Protein AF-A0A7S1E679-F1 (afdb_monomer_lite)

Radius of gyration: 17.26 Å; chains: 1; bounding box: 41×50×43 Å

Foldseek 3Di:
DQWPDWDAPPPNQKIKTWGAFQNDIWIFMKGWDFDDPPFTKIWIATPDTWGKTKMWGWDDPDPPDTDIDIDMDTDDDVVQCVQDPVRPVVVVCCCPVQVPVLVVQLVVLQVVLVVCVVVVNNVSNVVSNVVSVVSVVVNNVVRNDRPPPPDD

Secondary structure (DSSP, 8-state):
--EEEEEEEGGGTEEEEEEEETTEEEEEEEEEEEE-SSSEEEEEEEEEES-EEEEEEEEESSSS-EEEEEEEEE---HHHHHHSTTHHHHHHHHIIIIIIHHHHHHHHHHHHHHHHHHTT-HHHHHHHHHHHHHHHHHHHHHHHS-------

Sequence (152 aa):
PWLSSVAYLDAGRESEWTLNVRGVKFSWRAVSDIIQKPYKGIRWESISGLKNMGIVEFEPLDESICIMKVRMTLVAPRILANLFPGASVFLEKFLQDKLLKWSLEMFRDVVKGDLALEKGDVELGDALFSAAEGKANAIEATLSIPDMNIGG

pLDDT: mean 83.3, std 13.18, range [32.56, 96.44]

InterPro domains:
  IPR023393 START-like domain superfamily [G3DSA:3.30.530.20] (1-114)
  IPR047137 Polyketide cyclase/dehydrase-like ORF3 [PTHR33824] (1-114)

Structure (mmCIF, N/CA/C/O backbone):
data_AF-A0A7S1E679-F1
#
_entry.id   AF-A0A7S1E679-F1
#
loop_
_atom_site.group_PDB
_atom_site.id
_atom_site.type_symbol
_atom_site.label_atom_id
_atom_site.label_alt_id
_atom_site.label_comp_id
_atom_site.label_asym_id
_atom_site.label_entity_id
_atom_site.label_seq_id
_atom_site.pdbx_PDB_ins_code
_atom_site.Cartn_x
_atom_site.Cartn_y
_atom_site.Cartn_z
_atom_site.occupancy
_atom_site.B_iso_or_equiv
_atom_site.auth_seq_id
_atom_site.auth_comp_id
_atom_site.auth_asym_id
_atom_site.auth_atom_id
_atom_site.pdbx_PDB_model_num
ATOM 1 N N . PRO A 1 1 ? -8.356 2.776 -9.887 1.00 53.88 1 PRO A N 1
ATOM 2 C CA . PRO A 1 1 ? -7.351 2.421 -8.859 1.00 53.88 1 PRO A CA 1
ATOM 3 C C . PRO A 1 1 ? -5.925 2.315 -9.434 1.00 53.88 1 PRO A C 1
ATOM 5 O O . PRO A 1 1 ? -5.696 1.603 -10.404 1.00 53.88 1 PRO A O 1
ATOM 8 N N . TRP A 1 2 ? -4.954 2.991 -8.808 1.00 62.78 2 TRP A N 1
ATOM 9 C CA . TRP A 1 2 ? -3.545 3.028 -9.239 1.00 62.78 2 TRP A CA 1
ATOM 10 C C . TRP A 1 2 ? -2.828 1.664 -9.237 1.00 62.78 2 TRP A C 1
ATOM 12 O O . TRP A 1 2 ? -1.912 1.426 -10.027 1.00 62.78 2 TRP A O 1
ATOM 22 N N . LEU A 1 3 ? -3.266 0.747 -8.373 1.00 69.56 3 LEU A N 1
ATOM 23 C CA . LEU A 1 3 ? -2.978 -0.676 -8.494 1.00 69.56 3 LEU A CA 1
ATOM 24 C C . LEU A 1 3 ? -3.980 -1.289 -9.465 1.00 69.56 3 LEU A C 1
ATOM 26 O O . LEU A 1 3 ? -5.170 -1.375 -9.177 1.00 69.56 3 LEU A O 1
ATOM 30 N N . SER A 1 4 ? -3.479 -1.735 -10.609 1.00 63.91 4 SER A N 1
ATOM 31 C CA . SER A 1 4 ? -4.305 -2.347 -11.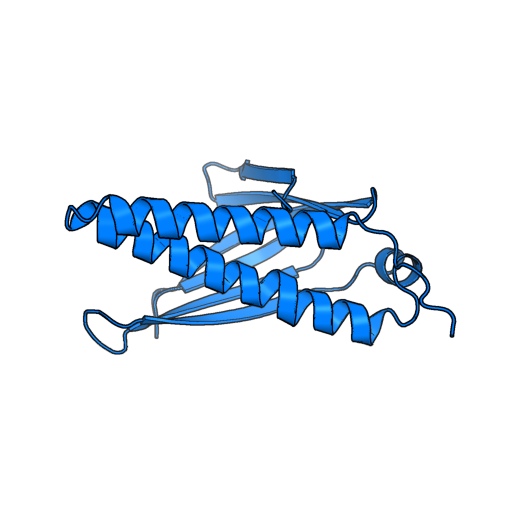652 1.00 63.91 4 SER A CA 1
ATOM 32 C C . SER A 1 4 ? -4.788 -3.758 -11.302 1.00 63.91 4 SER A C 1
ATOM 34 O O . SER A 1 4 ? -5.771 -4.215 -11.874 1.00 63.91 4 SER A O 1
ATOM 36 N N . SER A 1 5 ? -4.109 -4.457 -10.386 1.00 77.00 5 SER A N 1
ATOM 37 C CA . SER A 1 5 ? -4.545 -5.761 -9.875 1.00 77.00 5 SER A CA 1
ATOM 38 C C . SER A 1 5 ? -3.825 -6.116 -8.577 1.00 77.00 5 SER A C 1
ATOM 40 O O . SER A 1 5 ? -2.627 -5.842 -8.443 1.00 77.00 5 SER A O 1
ATOM 42 N N . VAL A 1 6 ? -4.551 -6.777 -7.674 1.00 80.56 6 VAL A N 1
ATOM 43 C CA . VAL A 1 6 ? -4.021 -7.502 -6.515 1.00 80.56 6 VAL A CA 1
ATOM 44 C C . VAL A 1 6 ? -4.647 -8.893 -6.525 1.00 80.56 6 VAL A C 1
ATOM 46 O O . VAL A 1 6 ? -5.870 -9.014 -6.518 1.00 80.56 6 VAL A O 1
ATOM 49 N N . ALA A 1 7 ? -3.824 -9.937 -6.568 1.00 81.75 7 ALA A N 1
ATOM 50 C CA . ALA A 1 7 ? -4.276 -11.324 -6.541 1.00 81.75 7 ALA A CA 1
ATOM 51 C C . ALA A 1 7 ? -3.573 -12.089 -5.420 1.00 81.75 7 ALA A C 1
ATOM 53 O O . ALA A 1 7 ? -2.362 -11.974 -5.254 1.00 81.75 7 ALA A O 1
ATOM 54 N N . TYR A 1 8 ? -4.323 -12.888 -4.667 1.00 83.12 8 TYR A N 1
ATOM 55 C CA . TYR A 1 8 ? -3.760 -13.777 -3.655 1.00 83.12 8 TYR A CA 1
ATOM 56 C C . TYR A 1 8 ? -3.411 -15.125 -4.289 1.00 83.12 8 TYR A C 1
ATOM 58 O O . TYR A 1 8 ? -4.228 -15.725 -4.986 1.00 83.12 8 TYR A O 1
ATOM 66 N N . LEU A 1 9 ? -2.191 -15.593 -4.045 1.00 83.31 9 LEU A N 1
ATOM 67 C CA . LEU A 1 9 ? -1.630 -16.839 -4.565 1.00 83.31 9 LEU A CA 1
ATOM 68 C C . LEU A 1 9 ? -1.231 -17.760 -3.401 1.00 83.31 9 LEU A C 1
ATOM 70 O O . LEU A 1 9 ? -1.198 -17.335 -2.246 1.00 83.31 9 LEU A O 1
ATOM 74 N N . ASP A 1 10 ? -0.943 -19.030 -3.706 1.00 79.44 10 ASP A N 1
ATOM 75 C CA . ASP A 1 10 ? -0.481 -20.047 -2.739 1.00 79.44 10 ASP A CA 1
ATOM 76 C C . ASP A 1 10 ? -1.298 -20.059 -1.428 1.00 79.44 10 ASP A C 1
ATOM 78 O O . ASP A 1 10 ? -0.773 -19.884 -0.329 1.00 79.44 10 ASP A O 1
ATOM 82 N N . ALA A 1 11 ? -2.626 -20.178 -1.557 1.00 78.19 11 ALA A N 1
ATOM 83 C CA . ALA A 1 11 ? -3.572 -20.159 -0.435 1.00 78.19 11 ALA A CA 1
ATOM 84 C C . ALA A 1 11 ? -3.476 -18.905 0.468 1.00 78.19 11 ALA A C 1
ATOM 86 O O . ALA A 1 11 ? -3.744 -18.973 1.665 1.00 78.19 11 ALA A O 1
ATOM 87 N N . GLY A 1 12 ? -3.100 -17.757 -0.105 1.00 76.00 12 GLY A N 1
ATOM 88 C CA . GLY A 1 12 ? -3.004 -16.475 0.598 1.00 76.00 12 GLY A CA 1
ATOM 89 C C . GLY A 1 12 ? -1.632 -16.187 1.206 1.00 76.00 12 GLY A C 1
ATOM 90 O O . GLY A 1 12 ? -1.459 -15.139 1.825 1.00 76.00 12 GLY A O 1
ATOM 91 N N . ARG A 1 13 ? -0.648 -17.078 1.020 1.00 81.62 13 ARG A N 1
ATOM 92 C CA . ARG A 1 13 ? 0.733 -16.860 1.483 1.00 81.62 13 ARG A CA 1
ATOM 93 C C . ARG A 1 13 ? 1.491 -15.863 0.610 1.00 81.62 13 ARG A C 1
ATOM 95 O O . ARG A 1 13 ? 2.447 -15.233 1.058 1.00 81.62 13 ARG A O 1
ATOM 102 N N . GLU A 1 14 ? 1.049 -15.717 -0.631 1.00 92.25 14 GLU A N 1
ATOM 103 C CA . GLU A 1 14 ? 1.636 -14.820 -1.605 1.00 92.25 14 GLU A CA 1
ATOM 104 C C . GLU A 1 14 ? 0.608 -13.848 -2.171 1.00 92.25 14 GLU A C 1
ATOM 106 O O . GLU A 1 14 ? -0.589 -14.127 -2.242 1.00 92.25 14 GLU A O 1
ATOM 111 N N . SER A 1 15 ? 1.101 -12.707 -2.632 1.00 92.38 15 SER A N 1
ATOM 112 C CA . SER A 1 15 ? 0.307 -11.696 -3.316 1.00 92.38 15 SER A CA 1
ATOM 113 C C . SER A 1 15 ? 1.010 -11.248 -4.591 1.00 92.38 15 SER A C 1
ATOM 115 O O . SER A 1 15 ? 2.209 -10.979 -4.582 1.00 92.38 15 SER A O 1
ATOM 117 N N . GLU A 1 16 ? 0.276 -11.177 -5.695 1.00 93.62 16 GLU A N 1
ATOM 118 C CA . GLU A 1 16 ? 0.731 -10.598 -6.954 1.00 93.62 16 GLU A CA 1
ATOM 119 C C . GLU A 1 16 ? 0.106 -9.223 -7.143 1.00 93.62 16 GLU A C 1
ATOM 121 O O . GLU A 1 16 ? -1.109 -9.050 -7.046 1.00 93.62 16 GLU A O 1
ATOM 126 N N . TRP A 1 17 ? 0.955 -8.250 -7.442 1.00 91.94 17 TRP A N 1
ATOM 127 C CA . TRP A 1 17 ? 0.585 -6.856 -7.594 1.00 91.94 17 TRP A CA 1
ATOM 128 C C . TRP A 1 17 ? 0.975 -6.387 -8.981 1.00 91.94 17 TRP A C 1
ATOM 130 O O . TRP A 1 17 ? 2.028 -6.756 -9.508 1.00 91.94 17 TRP A O 1
ATOM 140 N N . THR A 1 18 ? 0.138 -5.537 -9.567 1.00 88.38 18 THR A N 1
ATOM 141 C CA . THR A 1 18 ? 0.472 -4.837 -10.804 1.00 88.38 18 THR A CA 1
ATOM 142 C C . THR A 1 18 ? 0.200 -3.346 -10.677 1.00 88.38 18 THR A C 1
ATOM 144 O O . THR A 1 18 ? -0.924 -2.921 -10.413 1.00 88.38 18 THR A O 1
ATOM 147 N N . LEU A 1 19 ? 1.224 -2.558 -10.975 1.00 84.38 19 LEU A N 1
ATOM 148 C CA . LEU A 1 19 ? 1.215 -1.108 -11.075 1.00 84.38 19 LEU A CA 1
ATOM 149 C C . LEU A 1 19 ? 1.372 -0.692 -12.541 1.00 84.38 19 LEU A C 1
ATOM 151 O O . LEU A 1 19 ? 2.225 -1.223 -13.250 1.00 84.38 19 LEU A O 1
ATOM 155 N N . ASN A 1 20 ? 0.592 0.287 -12.986 1.00 82.44 20 ASN A N 1
ATOM 156 C CA . ASN A 1 20 ? 0.776 0.913 -14.292 1.00 82.44 20 ASN A CA 1
ATOM 157 C C . ASN A 1 20 ? 1.211 2.369 -14.099 1.00 82.44 20 ASN A C 1
ATOM 159 O O . ASN A 1 20 ? 0.554 3.118 -13.380 1.00 82.44 20 ASN A O 1
ATOM 163 N N . VAL A 1 21 ? 2.327 2.756 -14.718 1.00 78.00 21 VAL A N 1
ATOM 164 C CA . VAL A 1 21 ? 2.860 4.123 -14.679 1.00 78.00 21 VAL A CA 1
ATOM 165 C C . VAL A 1 21 ? 3.137 4.572 -16.104 1.00 78.00 21 VAL A C 1
ATOM 167 O O . VAL A 1 21 ? 4.000 4.002 -16.768 1.00 78.00 21 VAL A O 1
ATOM 170 N N . ARG A 1 22 ? 2.417 5.591 -16.585 1.00 77.94 22 ARG A N 1
ATOM 171 C CA . ARG A 1 22 ? 2.554 6.139 -17.949 1.00 77.94 22 ARG A CA 1
ATOM 172 C C . ARG A 1 22 ? 2.549 5.054 -19.044 1.00 77.94 22 ARG A C 1
ATOM 174 O O . ARG A 1 22 ? 3.320 5.119 -19.996 1.00 77.94 22 ARG A O 1
ATOM 181 N N . GLY A 1 23 ? 1.714 4.023 -18.888 1.00 79.31 23 GLY A N 1
ATOM 182 C CA . GLY A 1 23 ? 1.612 2.894 -19.822 1.00 79.31 23 GLY A CA 1
ATOM 183 C C . GLY A 1 23 ? 2.665 1.795 -19.630 1.00 79.31 23 GLY A C 1
ATOM 184 O O . GLY A 1 23 ? 2.570 0.745 -20.264 1.00 79.31 23 GLY A O 1
ATOM 185 N N . VAL A 1 24 ? 3.646 1.989 -18.743 1.00 80.50 24 VAL A N 1
ATOM 186 C CA . VAL A 1 24 ? 4.617 0.958 -18.371 1.00 80.50 24 VAL A CA 1
ATOM 187 C C . VAL A 1 24 ? 4.067 0.137 -17.209 1.00 80.50 24 VAL A C 1
ATOM 189 O O . VAL A 1 24 ? 3.793 0.652 -16.123 1.00 80.50 24 VAL A O 1
ATOM 192 N N . LYS A 1 25 ? 3.926 -1.169 -17.443 1.00 86.19 25 LYS A N 1
ATOM 193 C CA . LYS A 1 25 ? 3.450 -2.133 -16.451 1.00 86.19 25 LYS A CA 1
ATOM 194 C C . LYS A 1 25 ? 4.608 -2.651 -15.599 1.00 86.19 25 LYS A C 1
ATOM 196 O O . LYS A 1 25 ? 5.565 -3.226 -16.114 1.00 86.19 25 LYS A O 1
ATOM 201 N N . PHE A 1 26 ? 4.473 -2.507 -14.289 1.00 86.12 26 PHE A N 1
ATOM 202 C CA . PHE A 1 26 ? 5.331 -3.112 -13.279 1.00 86.12 26 PHE A CA 1
ATOM 203 C C . PHE A 1 26 ? 4.528 -4.150 -12.511 1.00 86.12 26 PHE A C 1
ATOM 205 O O . PHE A 1 26 ? 3.429 -3.860 -12.047 1.00 86.12 26 PHE A O 1
ATOM 212 N N . SER A 1 27 ? 5.085 -5.341 -12.332 1.00 91.25 27 SER A N 1
ATOM 213 C CA . SER A 1 27 ? 4.469 -6.381 -11.511 1.00 91.25 27 SER A CA 1
ATOM 214 C C . SER A 1 27 ? 5.476 -6.941 -10.519 1.00 91.25 27 SER A C 1
ATOM 216 O O . SER A 1 27 ? 6.682 -6.959 -10.789 1.00 91.25 27 SER A O 1
ATOM 218 N N . TRP A 1 28 ? 4.990 -7.391 -9.369 1.00 93.62 28 TRP A N 1
ATOM 219 C CA . TRP A 1 28 ? 5.786 -8.132 -8.396 1.00 93.62 28 TRP A CA 1
ATOM 220 C C . TRP A 1 28 ? 4.928 -9.149 -7.659 1.00 93.62 28 TRP A C 1
ATOM 222 O O . TRP A 1 28 ? 3.734 -8.935 -7.457 1.00 93.62 28 TRP A O 1
ATOM 232 N N . ARG A 1 29 ? 5.563 -10.241 -7.227 1.00 96.00 29 ARG A N 1
ATOM 233 C CA . ARG A 1 29 ? 5.008 -11.128 -6.200 1.00 96.00 29 ARG A CA 1
ATOM 234 C C . ARG A 1 29 ? 5.679 -10.835 -4.874 1.00 96.00 29 ARG A C 1
ATOM 236 O O . ARG A 1 29 ? 6.893 -10.624 -4.848 1.00 96.00 29 ARG A O 1
ATOM 243 N N . ALA A 1 30 ? 4.911 -10.840 -3.796 1.00 96.00 30 ALA A N 1
ATOM 244 C CA . ALA A 1 30 ? 5.394 -10.633 -2.441 1.00 96.00 30 ALA A CA 1
ATOM 245 C C . ALA A 1 30 ? 4.849 -11.690 -1.481 1.00 96.00 30 ALA A C 1
ATOM 247 O O . ALA A 1 30 ? 3.704 -12.128 -1.613 1.00 96.00 30 ALA A O 1
ATOM 248 N N . VAL A 1 31 ? 5.675 -12.048 -0.502 1.00 95.25 31 VAL A N 1
ATOM 249 C CA . VAL A 1 31 ? 5.272 -12.802 0.691 1.00 95.25 31 VAL A CA 1
ATOM 250 C C . VAL A 1 31 ? 5.096 -11.805 1.828 1.00 95.25 31 VAL A C 1
ATOM 252 O O . VAL A 1 31 ? 5.860 -10.839 1.916 1.00 95.25 31 VAL A O 1
ATOM 255 N N . SER A 1 32 ? 4.098 -12.044 2.678 1.00 92.56 32 SER A N 1
ATOM 256 C CA . SER A 1 32 ? 3.797 -11.191 3.824 1.00 92.56 32 SER A CA 1
ATOM 257 C C . SER A 1 32 ? 3.749 -11.991 5.119 1.00 92.56 32 SER A C 1
ATOM 259 O O . SER A 1 32 ? 3.103 -13.033 5.182 1.00 92.56 32 SER A O 1
ATOM 261 N N . ASP A 1 33 ? 4.364 -11.450 6.167 1.00 91.75 33 ASP A N 1
ATOM 262 C CA . ASP A 1 33 ? 4.371 -12.017 7.511 1.00 91.75 33 ASP A CA 1
ATOM 263 C C . ASP A 1 33 ? 3.651 -11.091 8.489 1.00 91.75 33 ASP A C 1
ATOM 265 O O . ASP A 1 33 ? 3.862 -9.872 8.499 1.00 91.75 33 ASP A O 1
ATOM 269 N N . ILE A 1 34 ? 2.842 -11.677 9.372 1.00 91.75 34 ILE A N 1
ATOM 270 C CA . ILE A 1 34 ? 2.222 -10.943 10.476 1.00 91.75 34 ILE A CA 1
ATOM 271 C C . ILE A 1 34 ? 3.234 -10.810 11.611 1.00 91.75 34 ILE A C 1
ATOM 273 O O . ILE A 1 34 ? 3.712 -11.795 12.175 1.00 91.75 34 ILE A O 1
ATOM 277 N N . ILE A 1 35 ? 3.512 -9.573 11.997 1.00 92.94 35 ILE A N 1
ATOM 278 C CA . ILE A 1 35 ? 4.336 -9.245 13.154 1.00 92.94 35 ILE A CA 1
ATOM 279 C C . ILE A 1 35 ? 3.436 -9.145 14.379 1.00 92.94 35 ILE A C 1
ATOM 281 O O . ILE A 1 35 ? 2.379 -8.520 14.330 1.00 92.94 35 ILE A O 1
ATOM 285 N N . GLN A 1 36 ? 3.867 -9.752 15.485 1.00 90.19 36 GLN A N 1
ATOM 286 C CA . GLN A 1 36 ? 3.126 -9.746 16.751 1.00 90.19 36 GLN A CA 1
ATOM 287 C C . GLN A 1 36 ? 3.758 -8.846 17.826 1.00 90.19 36 GLN A C 1
ATOM 289 O O . GLN A 1 36 ? 3.072 -8.475 18.774 1.00 90.19 36 GLN A O 1
ATOM 294 N N . LYS A 1 37 ? 5.060 -8.529 17.731 1.00 89.25 37 LYS A N 1
ATOM 295 C CA . LYS A 1 37 ? 5.810 -7.760 18.741 1.00 89.25 37 LYS A CA 1
ATOM 296 C C . LYS A 1 37 ? 6.850 -6.828 18.094 1.00 89.25 37 LYS A C 1
ATOM 298 O O . LYS A 1 37 ? 7.440 -7.231 17.092 1.00 89.25 37 LYS A O 1
ATOM 303 N N . PRO A 1 38 ? 7.149 -5.653 18.690 1.00 84.06 38 PRO A N 1
ATOM 304 C CA . PRO A 1 38 ? 6.485 -5.068 19.866 1.00 84.06 38 PRO A CA 1
ATOM 305 C C . PRO A 1 38 ? 5.061 -4.581 19.564 1.00 84.06 38 PRO A C 1
ATOM 307 O O . PRO A 1 38 ? 4.228 -4.550 20.463 1.00 84.06 38 PRO A O 1
ATOM 310 N N . TYR A 1 39 ? 4.770 -4.301 18.295 1.00 88.50 39 TYR A N 1
ATOM 311 C CA . TYR A 1 39 ? 3.458 -3.902 17.806 1.00 88.50 39 TYR A CA 1
ATOM 312 C C . TYR A 1 39 ? 2.973 -4.871 16.734 1.00 88.50 39 TYR A C 1
ATOM 314 O O . TYR A 1 39 ? 3.776 -5.552 16.087 1.00 88.50 39 TYR A O 1
ATOM 322 N N . LYS A 1 40 ? 1.650 -4.934 16.546 1.00 92.50 40 LYS A N 1
ATOM 323 C CA . LYS A 1 40 ? 1.083 -5.685 15.426 1.00 92.50 40 LYS A CA 1
ATOM 324 C C . LYS A 1 40 ? 1.494 -5.017 14.125 1.00 92.50 40 LYS A C 1
ATOM 326 O O . LYS A 1 40 ? 1.566 -3.793 14.047 1.00 92.50 40 LYS A O 1
ATOM 331 N N . GLY A 1 41 ? 1.743 -5.812 13.101 1.00 93.19 41 GLY A N 1
ATOM 332 C CA . GLY A 1 41 ? 2.163 -5.275 11.822 1.00 93.19 41 GLY A CA 1
ATOM 333 C C . GLY A 1 41 ? 2.158 -6.308 10.720 1.00 93.19 41 GLY A C 1
ATOM 334 O O . GLY A 1 41 ? 1.908 -7.490 10.953 1.00 93.19 41 GLY A O 1
ATOM 335 N N . ILE A 1 42 ? 2.459 -5.843 9.518 1.00 93.06 42 ILE A N 1
ATOM 336 C CA . ILE A 1 42 ? 2.624 -6.683 8.339 1.00 93.06 42 ILE A CA 1
ATOM 337 C C . ILE A 1 42 ? 3.975 -6.324 7.737 1.00 93.06 42 ILE A C 1
ATOM 339 O O . ILE A 1 42 ? 4.203 -5.174 7.356 1.00 93.06 42 ILE A O 1
ATOM 343 N N . ARG A 1 43 ? 4.882 -7.298 7.677 1.00 94.62 43 ARG A N 1
ATOM 344 C CA . ARG A 1 43 ? 6.101 -7.209 6.870 1.00 94.62 43 ARG A CA 1
ATOM 345 C C . ARG A 1 43 ? 5.815 -7.812 5.515 1.00 94.62 43 ARG A C 1
ATOM 347 O O . ARG A 1 43 ? 5.141 -8.831 5.455 1.00 94.62 43 ARG A O 1
ATOM 354 N N . TRP A 1 44 ? 6.370 -7.237 4.462 1.00 94.81 44 TRP A N 1
ATOM 355 C CA . TRP A 1 44 ? 6.357 -7.862 3.148 1.00 94.81 44 TRP A CA 1
ATOM 356 C C . TRP A 1 44 ? 7.722 -7.774 2.479 1.00 94.81 44 TRP A C 1
ATOM 358 O O . TRP A 1 44 ? 8.494 -6.839 2.710 1.00 94.81 44 TRP A O 1
ATOM 368 N N . GLU A 1 45 ? 7.987 -8.734 1.603 1.00 96.44 45 GLU A N 1
ATOM 369 C CA . GLU A 1 45 ? 9.156 -8.738 0.733 1.00 96.44 45 GLU A CA 1
ATOM 370 C C . GLU A 1 45 ? 8.793 -9.287 -0.647 1.00 96.44 45 GLU A C 1
ATOM 372 O O . GLU A 1 45 ? 8.140 -10.324 -0.782 1.00 96.44 45 GLU A O 1
ATOM 377 N N . SER A 1 46 ? 9.223 -8.582 -1.695 1.00 96.25 46 SER A N 1
ATOM 378 C CA . SER A 1 46 ? 9.062 -9.039 -3.068 1.00 96.25 46 SER A CA 1
ATOM 379 C C . SER A 1 46 ? 9.965 -10.240 -3.347 1.00 96.25 46 SER A C 1
ATOM 381 O O . SER A 1 46 ? 11.194 -10.140 -3.289 1.00 96.25 46 SER A O 1
ATOM 383 N N . ILE A 1 47 ? 9.373 -11.346 -3.769 1.00 96.31 47 ILE A N 1
ATOM 384 C CA . ILE A 1 47 ? 10.096 -12.546 -4.192 1.00 96.31 47 ILE A CA 1
ATOM 385 C C . ILE A 1 47 ? 10.404 -12.523 -5.697 1.00 96.31 47 ILE A C 1
ATOM 387 O O . ILE A 1 47 ? 11.398 -13.100 -6.138 1.00 96.31 47 ILE A O 1
ATOM 391 N N . SER A 1 48 ? 9.634 -11.777 -6.498 1.00 94.62 48 SER A N 1
ATOM 392 C CA . SER A 1 48 ? 9.858 -11.627 -7.943 1.00 94.62 48 SER A CA 1
ATOM 393 C C . SER A 1 48 ? 9.420 -10.256 -8.471 1.00 94.62 48 SER A C 1
ATOM 395 O O . SER A 1 48 ? 8.678 -9.535 -7.808 1.00 94.62 48 SER A O 1
ATOM 397 N N . GLY A 1 49 ? 9.883 -9.892 -9.672 1.00 92.88 49 GLY A N 1
ATOM 398 C CA . GLY A 1 49 ? 9.515 -8.637 -10.332 1.00 92.88 49 GLY A CA 1
ATOM 399 C C . GLY A 1 49 ? 10.144 -7.396 -9.689 1.00 92.88 49 GLY A C 1
ATOM 400 O O . GLY A 1 49 ? 11.341 -7.389 -9.387 1.00 92.88 49 GLY A O 1
ATOM 401 N N . LEU A 1 50 ? 9.344 -6.338 -9.518 1.00 89.88 50 LEU A N 1
ATOM 402 C CA . LEU A 1 50 ? 9.762 -5.074 -8.904 1.00 89.88 50 LEU A CA 1
ATOM 403 C C . LEU A 1 50 ? 10.247 -5.283 -7.460 1.00 89.88 50 LEU A C 1
ATOM 405 O O . LEU A 1 50 ? 9.457 -5.584 -6.565 1.00 89.88 50 LEU A O 1
ATOM 409 N N . LYS A 1 51 ? 11.549 -5.072 -7.231 1.00 91.56 51 LYS A N 1
ATOM 410 C CA . LYS A 1 51 ? 12.181 -5.308 -5.930 1.00 91.56 51 LYS A CA 1
ATOM 411 C C . LYS A 1 51 ? 11.762 -4.263 -4.905 1.00 91.56 51 LYS A C 1
ATOM 413 O O . LYS A 1 51 ? 12.207 -3.120 -4.970 1.00 91.56 51 LYS A O 1
ATOM 418 N N . ASN A 1 52 ? 10.926 -4.671 -3.959 1.00 91.00 52 ASN A N 1
ATOM 419 C CA . ASN A 1 52 ? 10.466 -3.850 -2.852 1.00 91.00 52 ASN A CA 1
ATOM 420 C C . ASN A 1 52 ? 10.268 -4.686 -1.588 1.00 91.00 52 ASN A C 1
ATOM 422 O O . ASN A 1 52 ? 9.984 -5.878 -1.649 1.00 91.00 52 ASN A O 1
ATOM 426 N N . MET A 1 53 ? 10.409 -4.048 -0.440 1.00 94.75 53 MET A N 1
ATOM 427 C CA . MET A 1 53 ? 10.115 -4.636 0.857 1.00 94.75 53 MET A CA 1
ATOM 428 C C . MET A 1 53 ? 9.649 -3.541 1.795 1.00 94.75 53 MET A C 1
ATOM 430 O O . MET A 1 53 ? 9.964 -2.364 1.602 1.00 94.75 53 MET A O 1
ATOM 434 N N . GLY A 1 54 ? 8.943 -3.920 2.841 1.00 93.06 54 GLY A N 1
ATOM 435 C CA . GLY A 1 54 ? 8.547 -2.955 3.837 1.00 93.06 54 GLY A CA 1
ATOM 436 C C . GLY A 1 54 ? 7.860 -3.576 5.024 1.00 93.06 54 GLY A C 1
ATOM 437 O O . GLY A 1 54 ? 7.763 -4.793 5.181 1.00 93.06 54 GLY A O 1
ATOM 438 N N . ILE A 1 55 ? 7.436 -2.689 5.901 1.00 93.62 55 ILE A N 1
ATOM 439 C CA . ILE A 1 55 ? 6.753 -3.017 7.131 1.00 93.62 55 ILE A CA 1
ATOM 440 C C . ILE A 1 55 ? 5.755 -1.908 7.435 1.00 93.62 55 ILE A C 1
ATOM 442 O O . ILE A 1 55 ? 6.085 -0.723 7.349 1.00 93.62 55 ILE A O 1
ATOM 446 N N . VAL A 1 56 ? 4.541 -2.306 7.797 1.00 92.69 56 VAL A N 1
ATOM 447 C CA . VAL A 1 56 ? 3.567 -1.444 8.460 1.00 92.69 56 VAL A CA 1
ATOM 448 C C . VAL A 1 56 ? 3.379 -1.937 9.888 1.00 92.69 56 VAL A C 1
ATOM 450 O O . VAL A 1 56 ? 3.210 -3.133 10.111 1.00 92.69 56 VAL A O 1
ATOM 453 N N . GLU A 1 57 ? 3.445 -1.026 10.851 1.00 94.19 57 GLU A N 1
ATOM 454 C CA . GLU A 1 57 ? 3.257 -1.297 12.278 1.00 94.19 57 GLU A CA 1
ATOM 455 C C . GLU A 1 57 ? 2.120 -0.432 12.821 1.00 94.19 57 GLU A C 1
ATOM 457 O O . GLU A 1 57 ? 1.975 0.730 12.435 1.00 94.19 57 GLU A O 1
ATOM 462 N N . PHE A 1 58 ? 1.340 -1.007 13.732 1.00 93.19 58 PHE A N 1
ATOM 463 C CA . PHE A 1 58 ? 0.180 -0.400 14.373 1.00 93.19 58 PHE A CA 1
ATOM 464 C C . PHE A 1 58 ? 0.457 -0.263 15.868 1.00 93.19 58 PHE A C 1
ATOM 466 O O . PHE A 1 58 ? 0.324 -1.220 16.632 1.00 93.19 58 PHE A O 1
ATOM 473 N N . GLU A 1 59 ? 0.879 0.926 16.278 1.00 93.56 59 GLU A N 1
ATOM 474 C CA . GLU A 1 59 ? 1.192 1.259 17.664 1.00 93.56 59 GLU A CA 1
ATOM 475 C C . GLU A 1 59 ? -0.058 1.848 18.336 1.00 93.56 59 GLU A C 1
ATOM 477 O O . GLU A 1 59 ? -0.471 2.957 17.983 1.00 93.56 59 GLU A O 1
ATOM 482 N N . PRO A 1 60 ? -0.716 1.122 19.257 1.00 92.75 60 PRO A N 1
ATOM 483 C CA . PRO A 1 60 ? -1.846 1.668 19.997 1.00 92.75 60 PRO A CA 1
ATOM 484 C C . PRO A 1 60 ? -1.340 2.728 20.981 1.00 92.75 60 PRO A C 1
ATOM 486 O O . PRO A 1 60 ? -0.432 2.460 21.768 1.00 92.75 60 PRO A O 1
ATOM 489 N N . LEU A 1 61 ? -1.926 3.924 20.933 1.00 91.44 61 LEU A N 1
ATOM 490 C CA . LEU A 1 61 ? -1.680 4.975 21.920 1.00 91.44 61 LEU A CA 1
ATOM 491 C C . LEU A 1 61 ? -2.734 4.923 23.036 1.00 91.44 61 LEU A C 1
ATOM 493 O O . LEU A 1 61 ? -2.392 5.069 24.206 1.00 91.44 61 LEU A O 1
ATOM 497 N N . ASP A 1 62 ? -3.990 4.663 22.666 1.00 89.75 62 ASP A N 1
ATOM 498 C CA . ASP A 1 62 ? -5.108 4.370 23.567 1.00 89.75 62 ASP A CA 1
ATOM 499 C C . ASP A 1 62 ? -6.161 3.490 22.854 1.00 89.75 62 ASP A C 1
ATOM 501 O O . ASP A 1 62 ? -5.905 2.959 21.772 1.00 89.75 62 ASP A O 1
ATOM 505 N N . GLU A 1 63 ? -7.340 3.304 23.457 1.00 85.50 63 GLU A N 1
ATOM 506 C CA . GLU A 1 63 ? -8.430 2.471 22.915 1.00 85.50 63 GLU A CA 1
ATOM 507 C C . GLU A 1 63 ? -9.037 2.997 21.600 1.00 85.50 63 GLU A C 1
ATOM 509 O O . GLU A 1 63 ? -9.696 2.255 20.874 1.00 85.50 63 GLU A O 1
ATOM 514 N N . SER A 1 64 ? -8.821 4.271 21.280 1.00 85.12 64 SER A N 1
ATOM 515 C CA . SER A 1 64 ? -9.394 4.978 20.130 1.00 85.12 64 SER A CA 1
ATOM 516 C C . SER A 1 64 ? -8.347 5.538 19.160 1.00 85.12 64 SER A C 1
ATOM 518 O O . SER A 1 64 ? -8.685 5.915 18.034 1.00 85.12 64 SER A O 1
ATOM 520 N N . ILE A 1 65 ? -7.076 5.586 19.571 1.00 90.06 65 ILE A N 1
ATOM 521 C CA . ILE A 1 65 ? -5.969 6.175 18.820 1.00 90.06 65 ILE A CA 1
ATOM 522 C C . ILE A 1 65 ? -4.905 5.118 18.531 1.00 90.06 65 ILE A C 1
ATOM 524 O O . ILE A 1 65 ? -4.302 4.528 19.427 1.00 90.06 65 ILE A O 1
ATOM 528 N N . CYS A 1 66 ? -4.601 4.951 17.245 1.00 91.94 66 CYS A N 1
ATOM 529 C CA . CYS A 1 66 ? -3.510 4.117 16.763 1.00 91.94 66 CYS A CA 1
ATOM 530 C C . CYS A 1 66 ? -2.598 4.924 15.834 1.00 91.94 66 CYS A C 1
ATOM 532 O O . CYS A 1 66 ? -3.061 5.596 14.907 1.00 91.94 66 CYS A O 1
ATOM 534 N N . ILE A 1 67 ? -1.291 4.840 16.076 1.00 93.00 67 ILE A N 1
ATOM 535 C CA . ILE A 1 67 ? -0.261 5.375 15.194 1.00 93.00 67 ILE A CA 1
ATOM 536 C C . ILE A 1 67 ? 0.137 4.272 14.215 1.00 93.00 67 ILE A C 1
ATOM 538 O O . ILE A 1 67 ? 0.684 3.241 14.600 1.00 93.00 67 ILE A O 1
ATOM 542 N N . MET A 1 68 ? -0.096 4.517 12.928 1.00 92.19 68 MET A N 1
ATOM 543 C CA . MET A 1 68 ? 0.350 3.636 11.856 1.00 92.19 68 MET A CA 1
ATOM 544 C C . MET A 1 68 ? 1.678 4.138 11.281 1.00 92.19 68 MET A C 1
ATOM 546 O O . MET A 1 68 ? 1.773 5.277 10.822 1.00 92.19 68 MET A O 1
ATOM 550 N N . LYS A 1 69 ? 2.703 3.284 11.287 1.00 91.81 69 LYS A N 1
ATOM 551 C CA . LYS A 1 69 ? 4.043 3.596 10.770 1.00 91.81 69 LYS A CA 1
ATOM 552 C C . LYS A 1 69 ? 4.359 2.684 9.598 1.00 91.81 69 LYS A C 1
ATOM 554 O O . LYS A 1 69 ? 4.397 1.472 9.774 1.00 91.81 69 LYS A O 1
ATOM 559 N N . VAL A 1 70 ? 4.633 3.257 8.426 1.00 89.69 70 VAL A N 1
ATOM 560 C CA . VAL A 1 70 ? 5.122 2.503 7.263 1.00 89.69 70 VAL A CA 1
ATOM 561 C C . VAL A 1 70 ? 6.579 2.828 6.987 1.00 89.69 70 VAL A C 1
ATOM 563 O O . VAL A 1 70 ? 6.988 3.989 7.012 1.00 89.69 70 VAL A O 1
ATOM 566 N N . ARG A 1 71 ? 7.364 1.795 6.703 1.00 90.00 71 ARG A N 1
ATOM 567 C CA . ARG A 1 71 ? 8.726 1.911 6.185 1.00 90.00 71 ARG A CA 1
ATOM 568 C C . ARG A 1 71 ? 8.836 1.001 4.979 1.00 90.00 71 ARG A C 1
ATOM 570 O O . ARG A 1 71 ? 8.479 -0.169 5.065 1.00 90.00 71 ARG A O 1
ATOM 577 N N . MET A 1 72 ? 9.316 1.535 3.865 1.00 88.50 72 MET A N 1
ATOM 578 C CA . MET A 1 72 ? 9.436 0.791 2.617 1.00 88.50 72 MET A CA 1
ATOM 579 C C . MET A 1 72 ? 10.782 1.081 1.969 1.00 88.50 72 MET A C 1
ATOM 581 O O . MET A 1 72 ? 11.265 2.211 1.980 1.00 88.50 72 MET A O 1
ATOM 585 N N . THR A 1 73 ? 11.366 0.053 1.374 1.00 88.19 73 THR A N 1
ATOM 586 C CA . THR A 1 73 ? 12.516 0.148 0.487 1.00 88.19 73 THR A CA 1
ATOM 587 C C . THR A 1 73 ? 12.105 -0.381 -0.876 1.00 88.19 73 THR A C 1
ATOM 589 O O . THR A 1 73 ? 11.520 -1.455 -0.985 1.00 88.19 73 THR A O 1
ATOM 592 N N . LEU A 1 74 ? 12.413 0.376 -1.923 1.00 84.12 74 LEU A N 1
ATOM 593 C CA . LEU A 1 74 ? 12.133 0.032 -3.311 1.00 84.12 74 LEU A CA 1
ATOM 594 C C . LEU A 1 74 ? 13.403 0.244 -4.127 1.00 84.12 74 LEU A C 1
ATOM 596 O O . LEU A 1 74 ? 14.046 1.287 -4.024 1.00 84.12 74 LEU A O 1
ATOM 600 N N . VAL A 1 75 ? 13.729 -0.714 -4.987 1.00 84.31 75 VAL A N 1
ATOM 601 C CA . VAL A 1 75 ? 14.732 -0.515 -6.030 1.00 84.31 75 VAL A CA 1
ATOM 602 C C . VAL A 1 75 ? 14.021 0.050 -7.248 1.00 84.31 75 VAL A C 1
ATOM 604 O O . VAL A 1 75 ? 13.311 -0.670 -7.951 1.00 84.31 75 VAL A O 1
ATOM 607 N N . ALA A 1 76 ? 14.208 1.346 -7.495 1.00 74.81 76 ALA A N 1
ATOM 608 C CA . ALA A 1 76 ? 13.660 2.013 -8.667 1.00 74.81 76 ALA A CA 1
ATOM 609 C C . ALA A 1 76 ? 14.173 1.342 -9.959 1.00 74.81 76 ALA A C 1
ATOM 611 O O . ALA A 1 76 ? 15.386 1.314 -10.200 1.00 74.81 76 ALA A O 1
ATOM 612 N N . PRO A 1 77 ? 13.287 0.809 -10.820 1.00 73.25 77 PRO A N 1
ATOM 613 C CA . PRO A 1 77 ? 13.682 0.307 -12.125 1.00 73.25 77 PRO A CA 1
ATOM 614 C C . PRO A 1 77 ? 14.319 1.421 -12.947 1.00 73.25 77 PRO A C 1
ATOM 616 O O . PRO A 1 77 ? 13.773 2.519 -13.035 1.00 73.25 77 PRO A O 1
ATOM 619 N N . ARG A 1 78 ? 15.431 1.129 -13.628 1.00 74.00 78 ARG A N 1
ATOM 620 C CA . ARG A 1 78 ? 16.123 2.114 -14.481 1.00 74.00 78 ARG A CA 1
ATOM 621 C C . ARG A 1 78 ? 15.210 2.722 -15.549 1.00 74.00 78 ARG A C 1
ATOM 623 O O . ARG A 1 78 ? 15.383 3.878 -15.902 1.00 74.00 78 ARG A O 1
ATOM 630 N N . ILE A 1 79 ? 14.212 1.972 -16.021 1.00 68.62 79 ILE A N 1
ATOM 631 C CA . ILE A 1 79 ? 13.227 2.475 -16.983 1.00 68.62 79 ILE A CA 1
ATOM 632 C C . ILE A 1 79 ? 12.387 3.632 -16.422 1.00 68.62 79 ILE A C 1
ATOM 634 O O . ILE A 1 79 ? 12.045 4.531 -17.181 1.00 68.62 79 ILE A O 1
ATOM 638 N N . LEU A 1 80 ? 12.131 3.681 -15.104 1.00 68.12 80 LEU A N 1
ATOM 639 C CA . LEU A 1 80 ? 11.464 4.829 -14.478 1.00 68.12 80 LEU A CA 1
ATOM 640 C C . LEU A 1 80 ? 12.313 6.096 -14.586 1.00 68.12 80 LEU A C 1
ATOM 642 O O . LEU A 1 80 ? 11.757 7.175 -14.749 1.00 68.12 80 LEU A O 1
ATOM 646 N N . ALA A 1 81 ? 13.644 5.980 -14.563 1.00 67.44 81 ALA A N 1
ATOM 647 C CA . ALA A 1 81 ? 14.511 7.144 -14.706 1.00 67.44 81 ALA A CA 1
ATOM 648 C C . ALA A 1 81 ? 14.385 7.816 -16.081 1.00 67.44 81 ALA A C 1
ATOM 650 O O . ALA A 1 81 ? 14.557 9.024 -16.191 1.00 67.44 81 ALA A O 1
ATOM 651 N N . ASN A 1 82 ? 14.021 7.050 -17.111 1.00 65.88 82 ASN A N 1
ATOM 652 C CA . ASN A 1 82 ? 13.753 7.590 -18.442 1.00 65.88 82 ASN A CA 1
ATOM 653 C C . ASN A 1 82 ? 12.352 8.212 -18.553 1.00 65.88 82 ASN A C 1
ATOM 655 O O . ASN A 1 82 ? 12.133 9.054 -19.418 1.00 65.88 82 ASN A O 1
ATOM 659 N N . LEU A 1 83 ? 11.404 7.801 -17.702 1.00 66.75 83 LEU A N 1
ATOM 660 C CA . LEU A 1 83 ? 10.043 8.347 -17.690 1.00 66.75 83 LEU A CA 1
ATOM 661 C C . LEU A 1 83 ? 9.944 9.690 -16.959 1.00 66.75 83 LEU A C 1
ATOM 663 O O . LEU A 1 83 ? 8.984 10.416 -17.203 1.00 66.75 83 LEU A O 1
ATOM 667 N N . PHE A 1 84 ? 10.902 10.010 -16.083 1.00 67.50 84 PHE A N 1
ATOM 668 C CA . PHE A 1 84 ? 10.906 11.217 -15.253 1.00 67.50 84 PHE A CA 1
ATOM 669 C C . PHE A 1 84 ? 12.259 11.949 -15.372 1.00 67.50 84 PHE A C 1
ATOM 671 O O . PHE A 1 84 ? 13.233 11.534 -14.741 1.00 67.50 84 PHE A O 1
ATOM 678 N N . PRO A 1 85 ? 12.375 13.037 -16.155 1.00 56.00 85 PRO A N 1
ATOM 679 C CA . PRO A 1 85 ? 13.579 13.875 -16.178 1.00 56.00 85 PRO A CA 1
ATOM 680 C C . PRO A 1 85 ? 13.852 14.456 -14.775 1.00 56.00 85 PRO A C 1
ATOM 682 O O . PRO A 1 85 ? 12.951 15.011 -14.158 1.00 56.00 85 PRO A O 1
ATOM 685 N N . GLY A 1 86 ? 15.067 14.311 -14.226 1.00 60.25 86 GLY A N 1
ATOM 686 C CA . GLY A 1 86 ? 15.328 14.611 -12.798 1.00 60.25 86 GLY A CA 1
ATOM 687 C C . GLY A 1 86 ? 14.915 13.479 -11.837 1.00 60.25 86 GLY A C 1
ATOM 688 O O . GLY A 1 86 ? 14.657 13.705 -10.653 1.00 60.25 86 GLY A O 1
ATOM 689 N N . ALA A 1 87 ? 14.865 12.261 -12.382 1.00 55.78 87 ALA A N 1
ATOM 690 C CA . ALA A 1 87 ? 14.294 11.028 -11.853 1.00 55.78 87 ALA A CA 1
ATOM 691 C C . ALA A 1 87 ? 14.409 10.768 -10.353 1.00 55.78 87 ALA A C 1
ATOM 693 O O . ALA A 1 87 ? 13.438 10.306 -9.771 1.00 55.78 87 ALA A O 1
ATOM 694 N N . SER A 1 88 ? 15.560 10.995 -9.717 1.00 63.06 88 SER A N 1
ATOM 695 C CA . SER A 1 88 ? 15.749 10.577 -8.322 1.00 63.06 88 SER A CA 1
ATOM 696 C C . SER A 1 88 ? 14.881 11.382 -7.357 1.00 63.06 88 SER A C 1
ATOM 698 O O . SER A 1 88 ? 14.152 10.793 -6.566 1.00 63.06 88 SER A O 1
ATOM 700 N N . VAL A 1 89 ? 14.896 12.713 -7.471 1.00 63.16 89 VAL A N 1
ATOM 701 C CA . VAL A 1 89 ? 14.184 13.613 -6.548 1.00 63.16 89 VAL A CA 1
ATOM 702 C C . VAL A 1 89 ? 12.677 13.574 -6.791 1.00 63.16 89 VAL A C 1
ATOM 704 O O . VAL A 1 89 ? 11.894 13.530 -5.843 1.00 63.16 89 VAL A O 1
ATOM 707 N N . PHE A 1 90 ? 12.254 13.559 -8.059 1.00 65.75 90 PHE A N 1
ATOM 708 C CA . PHE A 1 90 ? 10.835 13.455 -8.392 1.00 65.75 90 PHE A CA 1
ATOM 709 C C . PHE A 1 90 ? 10.261 12.099 -7.972 1.00 65.75 90 PHE A C 1
ATOM 711 O O . PHE A 1 90 ? 9.192 12.057 -7.367 1.00 65.75 90 PHE A O 1
ATOM 718 N N . LEU A 1 91 ? 10.968 10.996 -8.249 1.00 69.69 91 LEU A N 1
ATOM 719 C CA . LEU A 1 91 ? 10.499 9.660 -7.897 1.00 69.69 91 LEU A CA 1
ATOM 720 C C . LEU A 1 91 ? 10.440 9.474 -6.383 1.00 69.69 91 LEU A C 1
ATOM 722 O O . LEU A 1 91 ? 9.444 8.961 -5.893 1.00 69.69 91 LEU A O 1
ATOM 726 N N . GLU A 1 92 ? 11.455 9.916 -5.639 1.00 73.31 92 GLU A N 1
ATOM 727 C CA . GLU A 1 92 ? 11.443 9.858 -4.175 1.00 73.31 92 GLU A CA 1
ATOM 728 C C . GLU A 1 92 ? 10.259 10.642 -3.601 1.00 73.31 92 GLU A C 1
ATOM 730 O O . GLU A 1 92 ? 9.460 10.087 -2.846 1.00 73.31 92 GLU A O 1
ATOM 735 N N . LYS A 1 93 ? 10.073 11.892 -4.041 1.00 73.88 93 LYS A N 1
ATOM 736 C CA . LYS A 1 93 ? 8.957 12.732 -3.597 1.00 73.88 93 LYS A CA 1
ATOM 737 C C . LYS A 1 93 ? 7.604 12.138 -3.978 1.00 73.88 93 LYS A C 1
ATOM 739 O O . LYS A 1 93 ? 6.681 12.144 -3.173 1.00 73.88 93 LYS A O 1
ATOM 744 N N . PHE A 1 94 ? 7.471 11.599 -5.184 1.00 73.88 94 PHE A N 1
ATOM 745 C CA . PHE A 1 94 ? 6.243 10.954 -5.631 1.00 73.88 94 PHE A CA 1
ATOM 746 C C . PHE A 1 94 ? 5.940 9.681 -4.821 1.00 73.88 94 PHE A C 1
ATOM 748 O O . PHE A 1 94 ? 4.824 9.514 -4.322 1.00 73.88 94 PHE A O 1
ATOM 755 N N . LEU A 1 95 ? 6.934 8.808 -4.630 1.00 75.62 95 LEU A N 1
ATOM 756 C CA . LEU A 1 95 ? 6.809 7.604 -3.808 1.00 75.62 95 LEU A CA 1
ATOM 757 C C . LEU A 1 95 ? 6.417 7.962 -2.367 1.00 75.62 95 LEU A C 1
ATOM 759 O O . LEU A 1 95 ? 5.517 7.344 -1.806 1.00 75.62 95 LEU A O 1
ATOM 763 N N . GLN A 1 96 ? 7.052 8.973 -1.777 1.00 77.62 96 GLN A N 1
ATOM 764 C CA . GLN A 1 96 ? 6.800 9.384 -0.400 1.00 77.62 96 GLN A CA 1
ATOM 765 C C . GLN A 1 96 ? 5.453 10.105 -0.239 1.00 77.62 96 GLN A C 1
ATOM 767 O O . GLN A 1 96 ? 4.603 9.666 0.540 1.00 77.62 96 GLN A O 1
ATOM 772 N N . ASP A 1 97 ? 5.239 11.197 -0.976 1.00 73.12 97 ASP A N 1
ATOM 773 C CA . ASP A 1 97 ? 4.111 12.111 -0.763 1.00 73.12 97 ASP A CA 1
ATOM 774 C C . ASP A 1 97 ? 2.803 11.599 -1.359 1.00 73.12 97 ASP A C 1
ATOM 776 O O . ASP A 1 97 ? 1.730 11.945 -0.862 1.00 73.12 97 ASP A O 1
ATOM 780 N N . LYS A 1 98 ? 2.866 10.829 -2.450 1.00 73.19 98 LYS A N 1
ATOM 781 C CA . LYS A 1 98 ? 1.669 10.381 -3.172 1.00 73.19 98 LYS A CA 1
ATOM 782 C C . LYS A 1 98 ? 1.394 8.918 -2.925 1.00 73.19 98 LYS A C 1
ATOM 784 O O . LYS A 1 98 ? 0.286 8.583 -2.539 1.00 73.19 98 LYS A O 1
ATOM 789 N N . LEU A 1 99 ? 2.382 8.047 -3.096 1.00 77.75 99 LEU A N 1
ATOM 790 C CA . LEU A 1 99 ? 2.130 6.620 -2.924 1.00 77.75 99 LEU A CA 1
ATOM 791 C C . LEU A 1 99 ? 2.037 6.236 -1.451 1.00 77.75 99 LEU A C 1
ATOM 793 O O . LEU A 1 99 ? 0.998 5.739 -1.031 1.00 77.75 99 LEU A O 1
ATOM 797 N N . LEU A 1 100 ? 3.062 6.496 -0.642 1.00 82.12 100 LEU A N 1
ATOM 798 C CA . LEU A 1 100 ? 3.071 6.063 0.756 1.00 82.12 100 LEU A CA 1
ATOM 799 C C . LEU A 1 100 ? 2.093 6.867 1.610 1.00 82.12 100 LEU A C 1
ATOM 801 O O . LEU A 1 100 ? 1.220 6.282 2.251 1.00 82.12 100 LEU A O 1
ATOM 805 N N . LYS A 1 101 ? 2.195 8.200 1.599 1.00 84.75 101 LYS A N 1
ATOM 806 C CA . LYS A 1 101 ? 1.339 9.046 2.438 1.00 84.75 101 LYS A CA 1
ATOM 807 C C . LYS A 1 101 ? -0.143 8.861 2.120 1.00 84.75 101 LYS A C 1
ATOM 809 O O . LYS A 1 101 ? -0.919 8.618 3.041 1.00 84.75 101 LYS A O 1
ATOM 814 N N . TRP A 1 102 ? -0.551 8.934 0.851 1.00 86.94 102 TRP A N 1
ATOM 815 C CA . TRP A 1 102 ? -1.971 8.767 0.537 1.00 86.94 102 TRP A CA 1
ATOM 816 C C . TRP A 1 102 ? -2.444 7.330 0.734 1.00 86.94 102 TRP A C 1
ATOM 818 O O . TRP A 1 102 ? -3.583 7.159 1.145 1.00 86.94 102 TRP A O 1
ATOM 828 N N . SER A 1 103 ? -1.600 6.304 0.554 1.00 84.19 103 SER A N 1
ATOM 829 C CA . SER A 1 103 ? -1.985 4.929 0.924 1.00 84.19 103 SER A CA 1
ATOM 830 C C . SER A 1 103 ? -2.294 4.803 2.414 1.00 84.19 103 SER A C 1
ATOM 832 O O . SER A 1 103 ? -3.293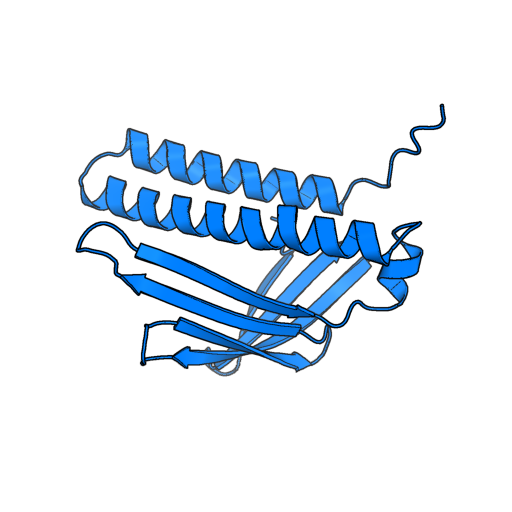 4.187 2.777 1.00 84.19 103 SER A O 1
ATOM 834 N N . LEU A 1 104 ? -1.499 5.443 3.278 1.00 87.56 104 LEU A N 1
ATOM 835 C CA . LEU A 1 104 ? -1.781 5.473 4.713 1.00 87.56 104 LEU A CA 1
ATOM 836 C C . LEU A 1 104 ? -3.041 6.269 5.050 1.00 87.56 104 LEU A C 1
ATOM 838 O O . LEU A 1 104 ? -3.824 5.848 5.898 1.00 87.56 104 LEU A O 1
ATOM 842 N N . GLU A 1 105 ? -3.251 7.412 4.402 1.00 90.31 105 GLU A N 1
ATOM 843 C CA . GLU A 1 105 ? -4.458 8.210 4.611 1.00 90.31 105 GLU A CA 1
ATOM 844 C C . GLU A 1 105 ? -5.716 7.483 4.127 1.00 90.31 105 GLU A C 1
ATOM 846 O O . GLU A 1 105 ? -6.727 7.537 4.814 1.00 90.31 105 GLU A O 1
ATOM 851 N N . MET A 1 106 ? -5.656 6.782 2.991 1.00 90.25 106 MET A N 1
ATOM 852 C CA . MET A 1 106 ? -6.760 5.957 2.494 1.00 90.25 106 MET A CA 1
ATOM 853 C C . MET A 1 106 ? -7.047 4.795 3.441 1.00 90.25 106 MET A C 1
ATOM 855 O O . MET A 1 106 ? -8.199 4.587 3.796 1.00 90.25 106 MET A O 1
ATOM 859 N N . PHE A 1 107 ? -6.018 4.077 3.905 1.00 89.69 107 PHE A N 1
ATOM 860 C CA . PHE A 1 107 ? -6.208 3.008 4.887 1.00 89.69 107 PHE A CA 1
ATOM 861 C C . PHE A 1 107 ? -6.844 3.537 6.180 1.00 89.69 107 PHE A C 1
ATOM 863 O O . PHE A 1 107 ? -7.792 2.948 6.690 1.00 89.69 107 PHE A O 1
ATOM 870 N N . ARG A 1 108 ? -6.370 4.684 6.684 1.00 91.12 108 ARG A N 1
ATOM 871 C CA . ARG A 1 108 ? -6.975 5.366 7.836 1.00 91.12 108 ARG A CA 1
ATOM 872 C C . ARG A 1 108 ? -8.451 5.675 7.588 1.00 91.12 108 ARG A C 1
ATOM 874 O O . ARG A 1 108 ? -9.256 5.472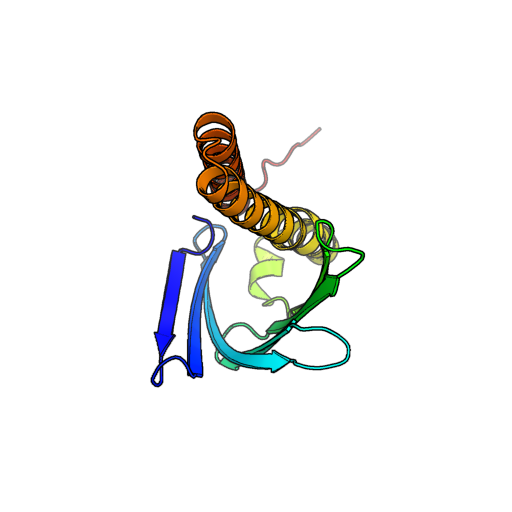 8.491 1.00 91.12 108 ARG A O 1
ATOM 881 N N . ASP A 1 109 ? -8.787 6.208 6.418 1.00 93.44 109 ASP A N 1
ATOM 882 C CA . ASP A 1 109 ? -10.158 6.602 6.093 1.00 93.44 109 ASP A CA 1
ATOM 883 C C . ASP A 1 109 ? -11.073 5.376 5.968 1.00 93.44 109 ASP A C 1
ATOM 885 O O . ASP A 1 109 ? -12.163 5.404 6.524 1.00 93.44 109 ASP A O 1
ATOM 889 N N . VAL A 1 110 ? -10.599 4.275 5.372 1.00 92.81 110 VAL A N 1
ATOM 890 C CA . VAL A 1 110 ? -11.319 2.987 5.324 1.00 92.81 110 VAL A CA 1
ATOM 891 C C . VAL A 1 110 ? -11.597 2.459 6.733 1.00 92.81 110 VAL A C 1
ATOM 893 O O . VAL A 1 110 ? -12.749 2.216 7.071 1.00 92.81 110 VAL A O 1
ATOM 896 N N . VAL A 1 111 ? -10.576 2.372 7.594 1.00 91.62 111 VAL A N 1
ATOM 897 C CA . VAL A 1 111 ? -10.743 1.874 8.975 1.00 91.62 111 VAL A CA 1
ATOM 898 C C . VAL A 1 111 ? -11.686 2.763 9.790 1.00 91.62 111 VAL A C 1
ATOM 900 O O . VAL A 1 111 ? -12.490 2.268 10.578 1.00 91.62 111 VAL A O 1
ATOM 903 N N . LYS A 1 112 ? -11.602 4.088 9.625 1.00 92.38 112 LYS A N 1
ATOM 904 C CA . LYS A 1 112 ? -12.523 5.013 10.298 1.00 92.38 112 LYS A CA 1
ATOM 905 C C . LYS A 1 112 ? -13.942 4.925 9.740 1.00 92.38 112 LYS A C 1
ATOM 907 O O . LYS A 1 112 ? -14.876 5.103 10.515 1.00 92.38 112 LYS A O 1
ATOM 912 N N . GLY A 1 113 ? -14.087 4.672 8.441 1.00 94.06 113 GLY A N 1
ATOM 913 C CA . GLY A 1 113 ? -15.371 4.455 7.784 1.00 94.06 113 GLY A CA 1
ATOM 914 C C . GLY A 1 113 ? -16.060 3.216 8.339 1.00 94.06 113 GLY A C 1
ATOM 915 O O . GLY A 1 113 ? -17.183 3.318 8.823 1.00 94.06 113 GLY A O 1
ATOM 916 N N . ASP A 1 114 ? -15.342 2.091 8.395 1.00 93.44 114 ASP A N 1
ATOM 917 C CA . ASP A 1 114 ? -15.827 0.850 9.011 1.00 93.44 114 ASP A CA 1
ATOM 918 C C . ASP A 1 114 ? -16.269 1.086 10.466 1.00 93.44 114 ASP A C 1
ATOM 920 O O . ASP A 1 114 ? -17.389 0.744 10.845 1.00 93.44 114 ASP A O 1
ATOM 924 N N . LEU A 1 115 ? -15.443 1.768 11.271 1.00 92.38 115 LEU A N 1
ATOM 925 C CA . LEU A 1 115 ? -15.773 2.076 12.66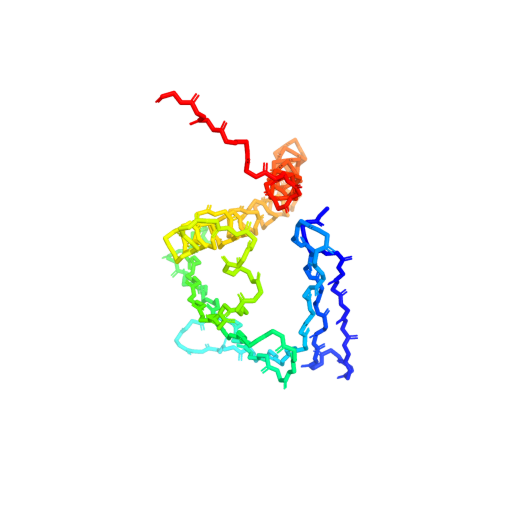7 1.00 92.38 115 LEU A CA 1
ATOM 926 C C . LEU A 1 115 ? -16.991 3.008 12.812 1.00 92.38 115 LEU A C 1
ATOM 928 O O . LEU A 1 115 ? -17.724 2.915 13.798 1.00 92.38 115 LEU A O 1
ATOM 932 N N . ALA A 1 116 ? -17.196 3.941 11.878 1.00 93.75 116 ALA A N 1
ATOM 933 C CA . ALA A 1 116 ? -18.365 4.818 11.868 1.00 93.75 116 ALA A CA 1
ATOM 934 C C . ALA A 1 116 ? -19.642 4.020 11.571 1.00 93.75 116 ALA A C 1
ATOM 936 O O . ALA A 1 116 ? -20.627 4.150 12.301 1.00 93.75 116 ALA A O 1
ATOM 937 N N . LEU A 1 117 ? -19.588 3.119 10.585 1.00 93.69 117 LEU A N 1
ATOM 938 C CA . LEU A 1 117 ? -20.694 2.221 10.257 1.00 93.69 117 LEU A CA 1
ATOM 939 C C . LEU A 1 117 ? -21.041 1.282 11.417 1.00 93.69 117 LEU A C 1
ATOM 941 O O . LEU A 1 117 ? -22.218 1.136 11.745 1.00 93.69 117 LEU A O 1
ATOM 945 N N . GLU A 1 118 ? -20.043 0.703 12.091 1.00 93.25 118 GLU A N 1
ATOM 946 C CA . GLU A 1 118 ? -20.253 -0.123 13.292 1.00 93.25 118 GLU A CA 1
ATOM 947 C C . GLU A 1 118 ? -20.973 0.642 14.414 1.00 93.25 118 GLU A C 1
ATOM 949 O O . GLU A 1 118 ? -21.733 0.058 15.188 1.00 93.25 118 GLU A O 1
ATOM 954 N N . LYS A 1 119 ? -20.769 1.961 14.489 1.00 93.81 119 LYS A N 1
ATOM 955 C CA . LYS A 1 119 ? -21.431 2.859 15.446 1.00 93.81 119 LYS A CA 1
ATOM 956 C C . LYS A 1 119 ? -22.777 3.401 14.951 1.00 93.81 119 LYS A C 1
ATOM 958 O O . LYS A 1 119 ? -23.433 4.129 15.694 1.00 93.81 119 LYS A O 1
ATOM 963 N N . GLY A 1 120 ? -23.197 3.051 13.734 1.00 95.56 120 GLY A N 1
ATOM 964 C CA . GLY A 1 120 ? -24.444 3.506 13.115 1.00 95.56 120 GLY A CA 1
ATOM 965 C C . GLY A 1 120 ? -24.375 4.890 12.460 1.00 95.56 120 GLY A C 1
ATOM 966 O O . GLY A 1 120 ? -25.412 5.413 12.055 1.00 95.56 120 GLY A O 1
ATOM 967 N N . ASP A 1 121 ? -23.187 5.483 12.336 1.00 96.44 121 ASP A N 1
ATOM 968 C CA . ASP A 1 121 ? -22.973 6.765 11.660 1.00 96.44 121 ASP A CA 1
ATOM 969 C C . ASP A 1 121 ? -22.713 6.542 10.161 1.00 96.44 121 ASP A C 1
ATOM 971 O O . ASP A 1 121 ? -21.575 6.501 9.685 1.00 96.44 121 ASP A O 1
ATOM 975 N N . VAL A 1 122 ? -23.806 6.325 9.425 1.00 95.81 122 VAL A N 1
ATOM 976 C CA . VAL A 1 122 ? -23.779 6.011 7.986 1.00 95.81 122 VAL A CA 1
ATOM 977 C C . VAL A 1 122 ? -23.233 7.175 7.160 1.00 95.81 122 VAL A C 1
ATOM 979 O O . VAL A 1 122 ? -22.433 6.956 6.256 1.00 95.81 122 VAL A O 1
ATOM 982 N N . GLU A 1 123 ? -23.606 8.411 7.499 1.00 96.44 123 GLU A N 1
ATOM 983 C CA . GLU A 1 123 ? -23.168 9.606 6.769 1.00 96.44 123 GLU A CA 1
ATOM 984 C C . GLU A 1 123 ? -21.648 9.785 6.857 1.00 96.44 123 GLU A C 1
ATOM 986 O O . GLU A 1 123 ? -20.982 10.001 5.840 1.00 96.44 123 GLU A O 1
ATOM 991 N N . LEU A 1 124 ? -21.077 9.639 8.059 1.00 95.06 124 LEU A N 1
ATOM 992 C CA . LEU A 1 124 ? -19.631 9.703 8.238 1.00 95.06 124 LEU A CA 1
ATOM 993 C C . LEU A 1 124 ? -18.917 8.543 7.535 1.00 95.06 124 LEU A C 1
ATOM 995 O O . LEU A 1 124 ? -17.867 8.761 6.925 1.00 95.06 124 LEU A O 1
ATOM 999 N N . GLY A 1 125 ? -19.475 7.331 7.606 1.00 95.06 125 GLY A N 1
ATOM 1000 C CA . GLY A 1 125 ? -18.955 6.160 6.899 1.00 95.06 125 GLY A CA 1
ATOM 1001 C C . GLY A 1 125 ? -18.830 6.408 5.394 1.00 95.06 125 GLY A C 1
ATOM 1002 O O . GLY A 1 125 ? -17.731 6.332 4.838 1.00 95.06 125 GLY A O 1
ATOM 1003 N N . ASP A 1 126 ? -19.930 6.801 4.752 1.00 95.19 126 ASP A N 1
ATOM 1004 C CA . ASP A 1 126 ? -19.995 7.064 3.309 1.00 95.19 126 ASP A CA 1
ATOM 1005 C C . ASP A 1 126 ? -19.055 8.201 2.879 1.00 95.19 126 ASP A C 1
ATOM 1007 O O . ASP A 1 126 ? -18.367 8.105 1.852 1.00 95.19 126 ASP 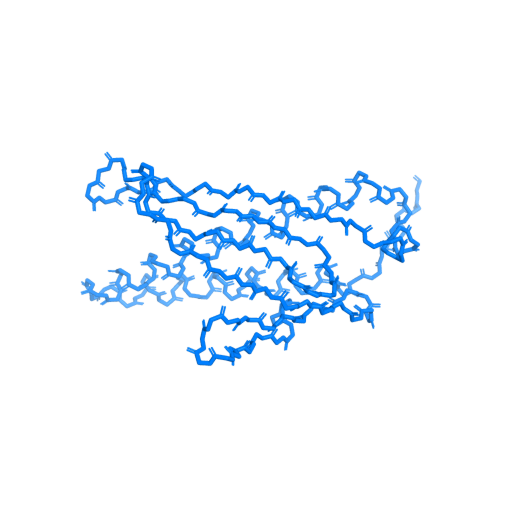A O 1
ATOM 1011 N N . ALA A 1 127 ? -18.966 9.268 3.681 1.00 95.50 127 ALA A N 1
ATOM 1012 C CA . ALA A 1 127 ? -18.058 10.381 3.421 1.00 95.50 127 ALA A CA 1
ATOM 1013 C C . ALA A 1 127 ? -16.582 9.943 3.444 1.00 95.50 127 ALA A C 1
ATOM 1015 O O . ALA A 1 127 ? -15.787 10.378 2.603 1.00 95.50 127 ALA A O 1
ATOM 1016 N N . LEU A 1 128 ? -16.203 9.064 4.377 1.00 94.44 128 LEU A N 1
ATOM 1017 C CA . LEU A 1 128 ? -14.836 8.556 4.500 1.00 94.44 128 LEU A CA 1
ATOM 1018 C C . LEU A 1 128 ? -14.463 7.609 3.353 1.00 94.44 128 LEU A C 1
ATOM 1020 O O . LEU A 1 128 ? -13.367 7.739 2.798 1.00 94.44 128 LEU A O 1
ATOM 1024 N N . PHE A 1 129 ? -15.369 6.722 2.933 1.00 92.75 129 PHE A N 1
ATOM 1025 C CA . PHE A 1 129 ? -1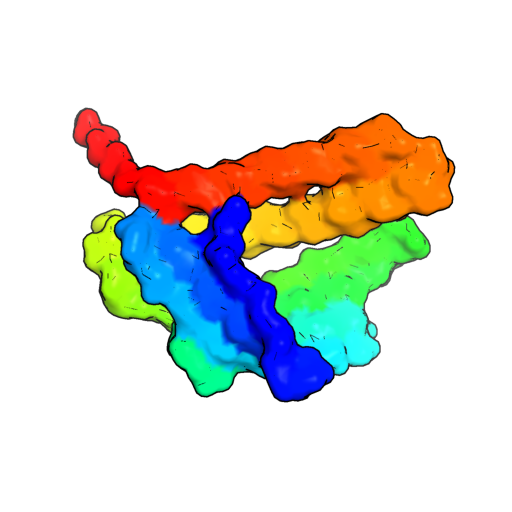5.139 5.877 1.755 1.00 92.75 129 PHE A CA 1
ATOM 1026 C C . PHE A 1 129 ? -15.005 6.703 0.476 1.00 92.75 129 PHE A C 1
ATOM 1028 O O . PHE A 1 129 ? -14.065 6.493 -0.294 1.00 92.75 129 PHE A O 1
ATOM 1035 N N . SER A 1 130 ? -15.864 7.707 0.296 1.00 92.94 130 SER A N 1
ATOM 1036 C CA . SER A 1 130 ? -15.790 8.632 -0.842 1.00 92.94 130 SER A CA 1
ATOM 1037 C C . SER A 1 130 ? -14.457 9.394 -0.872 1.00 92.94 130 SER A C 1
ATOM 1039 O O . SER A 1 130 ? -13.849 9.577 -1.929 1.00 92.94 130 SER A O 1
ATOM 1041 N N . ALA A 1 131 ? -13.950 9.811 0.293 1.00 91.06 131 ALA A N 1
ATOM 1042 C CA . ALA A 1 131 ? -12.646 10.463 0.400 1.00 91.06 131 ALA A CA 1
ATOM 1043 C C . ALA A 1 131 ? -11.485 9.518 0.036 1.00 91.06 131 ALA A C 1
ATOM 1045 O O . ALA A 1 131 ? -10.530 9.941 -0.628 1.00 91.06 131 ALA A O 1
ATOM 1046 N N . ALA A 1 132 ? -11.559 8.247 0.444 1.00 89.44 132 ALA A N 1
ATOM 1047 C CA . ALA A 1 132 ? -10.574 7.234 0.078 1.00 89.44 132 ALA A CA 1
ATOM 1048 C C . ALA A 1 132 ? -10.579 6.965 -1.438 1.00 89.44 132 ALA A C 1
ATOM 1050 O O . ALA A 1 132 ? -9.515 6.950 -2.063 1.00 89.44 132 ALA A O 1
ATOM 1051 N N . GLU A 1 133 ? -11.760 6.846 -2.049 1.00 89.81 133 GLU A N 1
ATOM 1052 C CA . GLU A 1 133 ? -11.915 6.680 -3.498 1.00 89.81 133 GLU A CA 1
ATOM 1053 C C . GLU A 1 133 ? -11.358 7.885 -4.273 1.00 89.81 133 GLU A C 1
ATOM 1055 O O . GLU A 1 133 ? -10.579 7.723 -5.218 1.00 89.81 133 GLU A O 1
ATOM 1060 N N . GLY A 1 134 ? -11.664 9.107 -3.825 1.00 89.56 134 GLY A N 1
ATOM 1061 C CA . GLY A 1 134 ? -11.139 10.334 -4.425 1.00 89.56 134 GLY A CA 1
ATOM 1062 C C . GLY A 1 134 ? -9.607 10.383 -4.440 1.00 89.56 134 GLY A C 1
ATOM 1063 O O . GLY A 1 134 ? -9.001 10.735 -5.457 1.00 89.56 134 GLY A O 1
ATOM 1064 N N . LYS A 1 135 ? -8.954 9.963 -3.347 1.00 87.62 135 LYS A N 1
ATOM 1065 C CA . LYS A 1 135 ? -7.486 9.843 -3.290 1.00 87.62 135 LYS A CA 1
ATOM 1066 C C . LYS A 1 135 ? -6.966 8.769 -4.239 1.00 87.62 135 LYS A C 1
ATOM 1068 O O . LYS A 1 135 ? -5.983 9.021 -4.936 1.00 87.62 135 LYS A O 1
ATOM 1073 N N . ALA A 1 136 ? -7.614 7.606 -4.309 1.00 85.31 136 ALA A N 1
ATOM 1074 C CA . ALA A 1 136 ? -7.205 6.526 -5.205 1.00 85.31 136 ALA A CA 1
ATOM 1075 C C . ALA A 1 136 ? -7.212 6.977 -6.676 1.00 85.31 136 ALA A C 1
ATOM 1077 O O . ALA A 1 136 ? -6.247 6.719 -7.403 1.00 85.31 136 ALA A O 1
ATOM 1078 N N . ASN A 1 137 ? -8.249 7.715 -7.077 1.00 87.69 137 ASN A N 1
ATOM 1079 C CA . ASN A 1 137 ? -8.377 8.297 -8.413 1.00 87.69 137 ASN A CA 1
ATOM 1080 C C . ASN A 1 137 ? -7.308 9.371 -8.675 1.00 87.69 137 ASN A C 1
ATOM 1082 O O . ASN A 1 137 ? -6.727 9.424 -9.759 1.00 87.69 137 ASN A O 1
ATOM 1086 N N . ALA A 1 138 ? -6.976 10.194 -7.676 1.00 85.56 138 ALA A N 1
ATOM 1087 C CA . ALA A 1 138 ? -5.918 11.196 -7.801 1.00 85.56 138 ALA A CA 1
ATOM 1088 C C . ALA A 1 138 ? -4.514 10.576 -7.977 1.00 85.56 138 ALA A C 1
ATOM 1090 O O . ALA A 1 138 ? -3.698 11.112 -8.736 1.00 85.56 138 ALA A O 1
ATOM 1091 N N . ILE A 1 139 ? -4.213 9.448 -7.312 1.00 82.06 139 ILE A N 1
ATOM 1092 C CA . ILE A 1 139 ? -2.950 8.711 -7.535 1.00 82.06 139 ILE A CA 1
ATOM 1093 C C . ILE A 1 139 ? -2.890 8.225 -8.978 1.00 82.06 139 ILE A C 1
ATOM 1095 O O . ILE A 1 139 ? -1.890 8.441 -9.658 1.00 82.06 139 ILE A O 1
ATOM 1099 N N . GLU A 1 140 ? -3.962 7.590 -9.447 1.00 83.06 140 GLU A N 1
ATOM 1100 C CA . GLU A 1 140 ? -4.038 7.039 -10.798 1.00 83.06 140 GLU A CA 1
ATOM 1101 C C . GLU A 1 140 ? -3.870 8.119 -11.870 1.00 83.06 140 GLU A C 1
ATOM 1103 O O . GLU A 1 140 ? -3.084 7.943 -12.803 1.00 83.06 140 GLU A O 1
ATOM 1108 N N . ALA A 1 141 ? -4.516 9.275 -11.695 1.00 83.31 141 ALA A N 1
ATOM 1109 C CA . ALA A 1 141 ? -4.310 10.428 -12.563 1.00 83.31 141 ALA A CA 1
ATOM 1110 C C . ALA A 1 141 ? -2.836 10.869 -12.564 1.00 83.31 141 ALA A C 1
ATOM 1112 O O . ALA A 1 141 ? -2.243 11.033 -13.628 1.00 83.31 141 ALA A O 1
ATOM 1113 N N . THR A 1 142 ? -2.205 10.980 -11.390 1.00 78.38 142 THR A N 1
ATOM 1114 C CA . THR A 1 142 ? -0.791 11.392 -11.285 1.00 78.38 142 THR A CA 1
ATOM 1115 C C . THR A 1 142 ? 0.153 10.406 -11.984 1.00 78.38 142 THR A C 1
ATOM 1117 O O . THR A 1 142 ? 1.115 10.821 -12.624 1.00 78.38 142 THR A O 1
ATOM 1120 N N . LEU A 1 143 ? -0.133 9.104 -11.908 1.00 77.00 143 LEU A N 1
ATOM 1121 C CA . LEU A 1 143 ? 0.635 8.058 -12.593 1.00 77.00 143 LEU A CA 1
ATOM 1122 C C . LEU A 1 143 ? 0.422 8.030 -14.108 1.00 77.00 143 LEU A C 1
ATOM 1124 O O . LEU A 1 143 ? 1.269 7.505 -14.832 1.00 77.00 143 LEU A O 1
ATOM 1128 N N . SER A 1 144 ? -0.702 8.563 -14.582 1.00 77.31 144 SER A N 1
ATOM 1129 C CA . SER A 1 144 ? -1.093 8.537 -15.993 1.00 77.31 144 SER A CA 1
ATOM 1130 C C . SER A 1 144 ? -0.665 9.795 -16.755 1.00 77.31 144 SER A C 1
ATOM 1132 O O . SER A 1 144 ? -0.441 9.726 -17.961 1.00 77.31 144 SER A O 1
ATOM 1134 N N . ILE A 1 145 ? -0.525 10.938 -16.076 1.00 67.38 145 ILE A N 1
ATOM 1135 C CA . ILE A 1 145 ? -0.185 12.225 -16.699 1.00 67.38 145 ILE A CA 1
ATOM 1136 C C . ILE A 1 145 ? 1.306 12.245 -17.112 1.00 67.38 145 ILE A C 1
ATOM 1138 O O . ILE A 1 145 ? 2.175 12.047 -16.254 1.00 67.38 145 ILE A O 1
ATOM 1142 N N . PRO A 1 146 ? 1.644 12.501 -18.396 1.00 57.09 146 PRO A N 1
ATOM 1143 C CA . PRO A 1 146 ? 2.999 12.886 -18.800 1.00 57.09 146 PRO A CA 1
ATOM 1144 C C . PRO A 1 146 ? 3.336 14.243 -18.174 1.00 57.09 146 PRO A C 1
ATOM 1146 O O . PRO A 1 146 ? 2.454 15.097 -18.112 1.00 57.09 146 PRO A O 1
ATOM 1149 N N . ASP A 1 147 ? 4.573 14.466 -17.716 1.00 53.72 147 ASP A N 1
ATOM 1150 C CA . ASP A 1 147 ? 4.953 15.759 -17.132 1.00 53.72 147 ASP A CA 1
ATOM 1151 C C . ASP A 1 147 ? 4.619 16.865 -18.135 1.00 53.72 147 ASP A C 1
ATOM 1153 O O . ASP A 1 147 ? 5.206 16.934 -19.218 1.00 53.72 147 ASP A O 1
ATOM 1157 N N . MET A 1 148 ? 3.645 17.715 -17.798 1.00 44.31 148 MET A N 1
ATOM 1158 C CA . MET A 1 148 ? 3.457 18.955 -18.531 1.00 44.31 148 MET A CA 1
ATOM 1159 C C . MET A 1 148 ? 4.702 19.777 -18.261 1.00 44.31 148 MET A C 1
ATOM 1161 O O . MET A 1 148 ? 4.918 20.262 -17.153 1.00 44.31 148 MET A O 1
ATOM 1165 N N . ASN A 1 149 ? 5.538 19.864 -19.285 1.00 41.28 149 ASN A N 1
ATOM 1166 C CA . ASN A 1 149 ? 6.673 20.753 -19.356 1.00 41.28 149 ASN A CA 1
ATOM 1167 C C . ASN A 1 149 ? 6.151 22.175 -19.084 1.00 41.28 149 ASN A C 1
ATOM 1169 O O . ASN A 1 149 ? 5.622 22.820 -19.989 1.00 41.28 149 ASN A O 1
ATOM 1173 N N . ILE A 1 150 ? 6.230 22.656 -17.838 1.00 42.41 150 ILE A N 1
ATOM 1174 C CA . ILE A 1 150 ? 6.045 24.079 -17.552 1.00 42.41 150 ILE A CA 1
ATOM 1175 C C . ILE A 1 150 ? 7.351 24.737 -17.988 1.00 42.41 150 ILE A C 1
ATOM 1177 O O . ILE A 1 150 ? 8.264 24.952 -17.197 1.00 42.41 150 ILE A O 1
ATOM 1181 N N . GLY A 1 151 ? 7.457 24.946 -19.299 1.00 41.53 151 GLY A N 1
ATOM 1182 C CA . GLY A 1 151 ? 8.396 25.890 -19.870 1.00 41.53 151 GLY A CA 1
ATOM 1183 C C . GLY A 1 151 ? 7.942 27.298 -19.506 1.00 41.53 151 GLY A C 1
ATOM 1184 O O . GLY A 1 151 ? 6.809 27.681 -19.802 1.00 41.53 151 GLY A O 1
ATOM 1185 N N . GLY A 1 152 ? 8.840 28.029 -18.856 1.00 32.56 152 GLY A N 1
ATOM 1186 C CA . GLY A 1 152 ? 8.759 29.450 -18.543 1.00 32.56 152 GLY A CA 1
ATOM 1187 C C . GLY A 1 152 ? 10.107 29.907 -18.027 1.00 32.56 152 GLY A C 1
ATOM 1188 O O . GLY A 1 152 ? 10.371 29.638 -16.837 1.00 32.56 152 GLY A O 1
#

Organism: NCBI:txid33649